Protein AF-A0A7H1PSJ1-F1 (afdb_monomer_lite)

pLDDT: mean 86.51, std 14.83, range [36.91, 96.94]

Foldseek 3Di:
DVVVLVVVLVVLLVQLLVQLVVLLPPPPDDLVRQLVSSCVSCVVNVVSLVVCVVPDDPVVNVVSVVSNVVSVVSSVCSSRSVSNPPVVPD

Organism: NCBI:txid146922

Secondary structure (DSSP, 8-state):
-HHHHHHHHHHHHHHHHHHHHHHHH-SSS-HHHHHHHHHHHHHHHHHHHHHHHHHS-HHHHHHHHHHHHHHHHHHHHHHTTGGGSSSS--

Sequence (90 aa):
MVGTLYGEYLACLSQARNNFRSLARDQTVDLVERDRSARDSFAPCYGVHYQMSITAASNVFVASENAFRRLRDVRNLAAVGTLAGDEVAR

Structure (mmCIF, N/CA/C/O backbone):
data_AF-A0A7H1PSJ1-F1
#
_entry.id   AF-A0A7H1PSJ1-F1
#
loop_
_atom_site.group_PDB
_atom_site.id
_atom_site.type_symbol
_atom_site.label_atom_id
_atom_site.label_alt_id
_atom_site.label_comp_id
_atom_site.label_asym_id
_atom_site.label_entity_id
_atom_site.label_seq_id
_atom_site.pdbx_PDB_ins_code
_atom_site.Cartn_x
_atom_site.Cartn_y
_atom_site.Cartn_z
_atom_site.occupancy
_atom_site.B_iso_or_equiv
_atom_site.auth_seq_id
_atom_site.auth_comp_id
_atom_site.auth_asym_id
_atom_site.auth_atom_id
_atom_site.pdbx_PDB_model_num
ATOM 1 N N . MET A 1 1 ? -17.733 7.118 13.815 1.00 53.28 1 MET A N 1
ATOM 2 C CA . MET A 1 1 ? -16.379 7.543 13.393 1.00 53.28 1 MET A CA 1
ATOM 3 C C . MET A 1 1 ? -15.394 6.403 13.098 1.00 53.28 1 MET A C 1
ATOM 5 O O . MET A 1 1 ? -14.392 6.687 12.471 1.00 53.28 1 MET A O 1
ATOM 9 N N . VAL A 1 2 ? -15.639 5.133 13.466 1.00 54.78 2 VAL A N 1
ATOM 10 C CA . VAL A 1 2 ? -14.701 4.022 13.147 1.00 54.78 2 VAL A CA 1
ATOM 11 C C . VAL A 1 2 ? -14.892 3.467 11.721 1.00 54.78 2 VAL A C 1
ATOM 13 O O . VAL A 1 2 ? -13.927 3.085 11.069 1.00 54.78 2 VAL A O 1
ATOM 16 N N . GLY A 1 3 ? -16.126 3.481 11.196 1.00 64.88 3 GLY A N 1
ATOM 17 C CA . GLY A 1 3 ? -16.419 3.016 9.832 1.00 64.88 3 GLY A CA 1
ATOM 18 C C . GLY A 1 3 ? -15.784 3.870 8.728 1.00 64.88 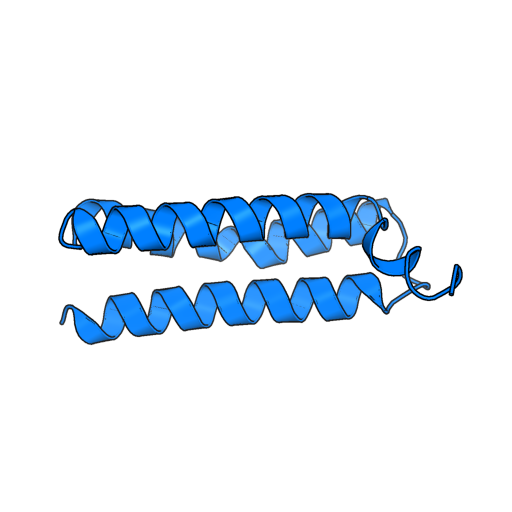3 GLY A C 1
ATOM 19 O O . GLY A 1 3 ? -15.351 3.327 7.717 1.00 64.88 3 GLY A O 1
ATOM 20 N N . THR A 1 4 ? -15.670 5.186 8.945 1.00 78.75 4 THR A N 1
ATOM 21 C CA . THR A 1 4 ? -15.047 6.113 7.987 1.00 78.75 4 THR A CA 1
ATOM 22 C C . THR A 1 4 ? -13.563 5.806 7.810 1.00 78.75 4 THR A C 1
ATOM 24 O O . THR A 1 4 ? -13.122 5.630 6.682 1.00 78.75 4 THR A O 1
ATOM 27 N N . LEU A 1 5 ? -12.822 5.617 8.909 1.00 84.81 5 LEU A N 1
ATOM 28 C CA . LEU A 1 5 ? -11.389 5.328 8.846 1.00 84.81 5 LEU A CA 1
ATOM 29 C C . LEU A 1 5 ? -11.092 3.988 8.164 1.00 84.81 5 LEU A C 1
ATOM 31 O O . LEU A 1 5 ? -10.181 3.897 7.348 1.00 84.81 5 LEU A O 1
ATOM 35 N N . TYR A 1 6 ? -11.867 2.942 8.467 1.00 87.56 6 TYR A N 1
ATOM 36 C CA . TYR A 1 6 ? -11.673 1.650 7.806 1.00 87.56 6 TYR A CA 1
ATOM 37 C C . TYR A 1 6 ? -11.994 1.726 6.302 1.00 87.56 6 TYR A C 1
ATOM 39 O O . TYR A 1 6 ? -11.282 1.140 5.487 1.00 87.56 6 TYR A O 1
ATOM 47 N N . GLY A 1 7 ? -13.020 2.495 5.9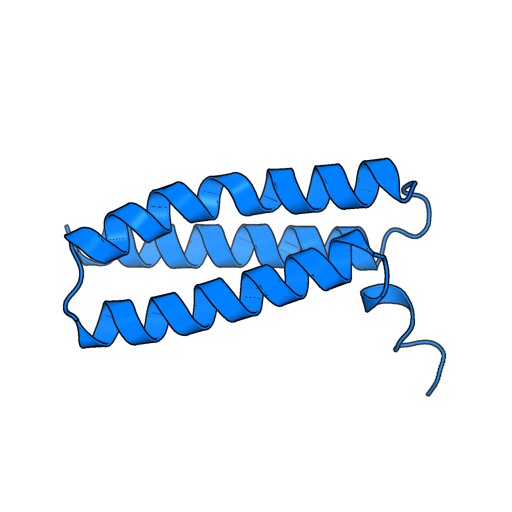21 1.00 89.62 7 GLY A N 1
ATOM 48 C CA . GLY A 1 7 ? -13.340 2.769 4.519 1.00 89.62 7 GLY A CA 1
ATOM 49 C C . GLY A 1 7 ? -12.228 3.531 3.794 1.00 89.62 7 GLY A C 1
ATOM 50 O O . GLY A 1 7 ? -11.801 3.111 2.721 1.00 89.62 7 GLY A O 1
ATOM 51 N N . GLU A 1 8 ? -11.713 4.603 4.397 1.00 92.12 8 GLU A N 1
ATOM 52 C CA . GLU A 1 8 ? -10.581 5.386 3.880 1.00 92.12 8 GLU A CA 1
ATOM 53 C C . GLU A 1 8 ? -9.317 4.534 3.741 1.00 92.12 8 GLU A C 1
ATOM 55 O O . GLU A 1 8 ? -8.623 4.596 2.725 1.00 92.12 8 GLU A O 1
ATOM 60 N N . TYR A 1 9 ? -9.053 3.675 4.726 1.00 93.50 9 TYR A N 1
ATOM 61 C CA . TYR A 1 9 ? -7.944 2.733 4.701 1.00 93.50 9 TYR A CA 1
ATOM 62 C C . TYR A 1 9 ? -8.040 1.776 3.505 1.00 93.50 9 TYR A C 1
ATOM 64 O O . TYR A 1 9 ? -7.099 1.669 2.714 1.00 93.50 9 TYR A O 1
ATOM 72 N N . LEU A 1 10 ? -9.188 1.116 3.324 1.00 93.19 10 LEU A N 1
ATOM 73 C CA . LEU A 1 10 ? -9.398 0.200 2.201 1.00 93.19 10 LEU A CA 1
ATOM 74 C C . LEU A 1 10 ? -9.367 0.920 0.848 1.00 93.19 10 LEU A C 1
ATOM 76 O O . LEU A 1 10 ? -8.812 0.382 -0.113 1.00 93.19 10 LEU A O 1
ATOM 80 N N . ALA A 1 11 ? -9.916 2.133 0.767 1.00 95.25 11 ALA A N 1
ATOM 81 C CA . ALA A 1 11 ? -9.862 2.953 -0.438 1.00 95.25 11 ALA A CA 1
ATOM 82 C C . ALA A 1 11 ? -8.412 3.299 -0.813 1.00 95.25 11 ALA A C 1
ATOM 84 O O . ALA A 1 11 ? -8.020 3.124 -1.967 1.00 95.25 11 ALA A O 1
ATOM 85 N N . CYS A 1 12 ? -7.597 3.693 0.169 1.00 96.12 12 CYS A N 1
ATOM 86 C CA . CYS A 1 12 ? -6.184 4.005 -0.025 1.00 96.12 12 CYS A CA 1
ATOM 87 C C . CYS A 1 12 ? -5.389 2.785 -0.524 1.00 96.12 12 CYS A C 1
ATOM 89 O O . CYS A 1 12 ? -4.664 2.878 -1.517 1.00 96.12 12 CYS A O 1
ATOM 91 N N . LEU A 1 13 ? -5.577 1.611 0.095 1.00 95.94 13 LEU A N 1
ATOM 92 C CA . LEU A 1 13 ? -4.941 0.368 -0.365 1.00 95.94 13 LEU A CA 1
ATOM 93 C C . LEU A 1 13 ? -5.387 -0.020 -1.783 1.00 95.94 13 LEU A C 1
ATOM 95 O O . LEU A 1 13 ? -4.573 -0.445 -2.606 1.00 95.94 13 LEU A O 1
ATOM 99 N N . SER A 1 14 ? -6.678 0.130 -2.082 1.00 95.62 14 SER A N 1
ATOM 100 C CA . SER A 1 14 ? -7.238 -0.155 -3.406 1.00 95.62 14 SER A CA 1
ATOM 101 C C . SER A 1 14 ? -6.629 0.749 -4.482 1.00 95.62 14 SER A C 1
ATOM 103 O O . SER A 1 14 ? -6.245 0.275 -5.553 1.00 95.62 14 SER A O 1
ATOM 105 N N . GLN A 1 15 ? -6.463 2.038 -4.179 1.00 96.75 15 GLN A N 1
ATOM 106 C CA . GLN A 1 15 ? -5.844 3.002 -5.083 1.00 96.75 15 GLN A CA 1
ATOM 107 C C . GLN A 1 15 ? -4.382 2.650 -5.380 1.00 96.75 15 GLN A C 1
ATOM 109 O O . GLN A 1 15 ? -4.009 2.554 -6.550 1.00 96.75 15 GLN A O 1
ATOM 114 N N . ALA A 1 16 ? -3.575 2.362 -4.354 1.00 96.56 16 ALA A N 1
ATOM 115 C CA . ALA A 1 16 ? -2.180 1.963 -4.549 1.00 96.56 16 ALA A CA 1
ATOM 116 C C . ALA A 1 16 ? -2.063 0.673 -5.381 1.00 96.56 16 ALA A C 1
ATOM 118 O O . ALA A 1 16 ? -1.273 0.605 -6.324 1.00 96.56 16 ALA A O 1
ATOM 119 N N . ARG A 1 17 ? -2.914 -0.328 -5.113 1.00 95.25 17 ARG A N 1
ATOM 120 C CA . ARG A 1 17 ? -2.973 -1.564 -5.912 1.00 95.25 17 ARG A CA 1
ATOM 121 C C . ARG A 1 17 ? -3.281 -1.287 -7.384 1.00 95.25 17 ARG A C 1
ATOM 123 O O . ARG A 1 17 ? -2.671 -1.899 -8.262 1.00 95.25 17 ARG A O 1
ATOM 130 N N . ASN A 1 18 ? -4.230 -0.397 -7.661 1.00 94.44 18 ASN A N 1
ATOM 131 C CA . ASN A 1 18 ? -4.584 -0.036 -9.030 1.00 94.44 18 ASN A CA 1
ATOM 132 C C . ASN A 1 18 ? -3.417 0.641 -9.754 1.00 94.44 18 ASN A C 1
ATOM 134 O O . ASN A 1 18 ? -3.148 0.286 -10.900 1.00 94.44 18 ASN A O 1
ATOM 138 N N . ASN A 1 19 ? -2.680 1.523 -9.076 1.00 94.38 19 ASN A N 1
ATOM 139 C CA . ASN A 1 19 ? -1.487 2.150 -9.642 1.00 94.38 19 ASN A CA 1
ATOM 140 C C . ASN A 1 19 ? -0.402 1.114 -9.966 1.00 94.38 19 ASN A C 1
ATOM 142 O O . ASN A 1 19 ? 0.166 1.155 -11.053 1.00 94.38 19 ASN A O 1
ATOM 146 N N . PHE A 1 20 ? -0.164 0.130 -9.092 1.00 93.25 20 PHE A N 1
ATOM 147 C CA . PHE A 1 20 ? 0.789 -0.953 -9.378 1.00 93.25 20 PHE A CA 1
ATOM 148 C C . PHE A 1 20 ? 0.386 -1.777 -10.594 1.00 93.25 20 PHE A C 1
ATOM 150 O O . PHE A 1 20 ? 1.235 -2.122 -11.410 1.00 93.25 20 PHE A O 1
ATOM 157 N N . ARG A 1 21 ? -0.913 -2.059 -10.753 1.00 90.25 21 ARG A N 1
ATOM 158 C CA . ARG A 1 21 ? -1.426 -2.749 -11.940 1.00 90.25 21 ARG A CA 1
ATOM 159 C C . ARG A 1 21 ? -1.187 -1.938 -13.214 1.00 90.25 21 ARG A C 1
ATOM 161 O O . ARG A 1 21 ? -0.870 -2.527 -14.242 1.00 90.25 21 ARG A O 1
ATOM 168 N N . SER A 1 22 ? -1.337 -0.616 -13.157 1.00 90.56 22 SER A N 1
ATOM 169 C CA . SER A 1 22 ? -1.019 0.260 -14.288 1.00 90.56 22 SER A CA 1
ATOM 170 C C . SER A 1 22 ? 0.482 0.248 -14.598 1.00 90.56 22 SER A C 1
ATOM 172 O O . SER A 1 22 ? 0.851 0.017 -15.743 1.00 90.56 22 SER A O 1
ATOM 174 N N . LEU A 1 23 ? 1.343 0.376 -13.582 1.00 89.56 23 LEU A N 1
ATOM 175 C CA . LEU A 1 23 ? 2.806 0.335 -13.734 1.00 89.56 23 LEU A CA 1
ATOM 176 C C . LEU A 1 23 ? 3.328 -1.004 -14.270 1.00 89.56 23 LEU A C 1
ATOM 178 O O . LEU A 1 23 ? 4.313 -1.028 -15.002 1.00 89.56 23 LEU A O 1
ATOM 182 N N . ALA A 1 24 ? 2.678 -2.111 -13.909 1.00 86.50 24 ALA A N 1
ATOM 183 C CA . ALA A 1 24 ? 3.009 -3.441 -14.414 1.00 86.50 24 ALA A CA 1
ATOM 184 C C . ALA A 1 24 ? 2.686 -3.607 -15.907 1.00 86.50 24 ALA A C 1
ATOM 186 O O . ALA A 1 24 ? 3.344 -4.376 -16.597 1.00 86.50 24 ALA A O 1
ATOM 187 N N . ARG A 1 25 ? 1.664 -2.904 -16.406 1.00 85.12 25 ARG A N 1
ATOM 188 C CA . ARG A 1 25 ? 1.232 -2.973 -17.811 1.00 85.12 25 ARG A CA 1
ATOM 189 C C . ARG A 1 25 ? 1.970 -1.987 -18.704 1.00 85.12 25 ARG A C 1
ATOM 191 O O . ARG A 1 25 ? 2.027 -2.188 -19.913 1.00 85.12 25 ARG A O 1
ATOM 198 N N . ASP A 1 26 ? 2.510 -0.926 -18.119 1.00 84.69 26 ASP A N 1
ATOM 199 C CA . ASP A 1 26 ? 3.269 0.076 -18.847 1.00 84.69 26 ASP A CA 1
ATOM 200 C C . ASP A 1 26 ? 4.718 -0.384 -19.043 1.00 84.69 26 ASP A C 1
ATOM 202 O O . ASP A 1 26 ? 5.561 -0.259 -18.152 1.00 84.69 26 ASP A O 1
ATOM 206 N N . GLN A 1 27 ? 5.005 -0.929 -20.227 1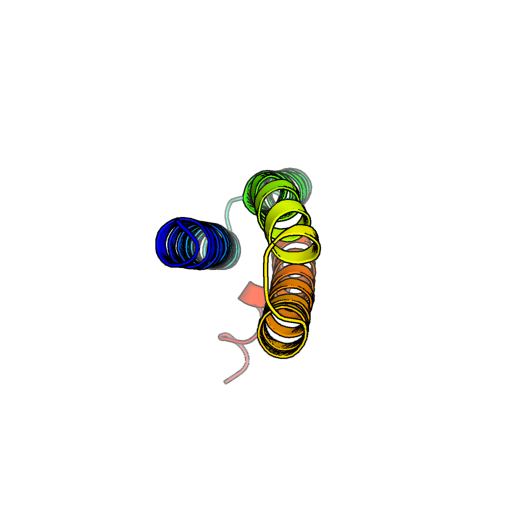.00 81.38 27 GLN A N 1
ATOM 207 C CA . GLN A 1 27 ? 6.346 -1.377 -20.621 1.00 81.38 27 GLN A CA 1
ATOM 208 C C . GLN A 1 27 ? 7.268 -0.223 -21.044 1.00 81.38 27 GLN A C 1
ATOM 210 O O . GLN A 1 27 ? 8.462 -0.439 -21.230 1.00 81.38 27 GLN A O 1
ATOM 215 N N . THR A 1 28 ? 6.732 0.990 -21.200 1.00 84.75 28 THR A N 1
ATOM 216 C CA . THR A 1 28 ? 7.478 2.156 -21.699 1.00 84.75 28 THR A CA 1
ATOM 217 C C . THR A 1 28 ? 8.140 2.955 -20.583 1.00 84.75 28 THR A C 1
ATOM 219 O O . THR A 1 28 ? 9.105 3.677 -20.822 1.00 84.75 28 THR A O 1
ATOM 222 N N . VAL A 1 29 ? 7.650 2.792 -19.352 1.00 84.69 29 VAL A N 1
ATOM 223 C CA . VAL A 1 29 ? 8.231 3.394 -18.153 1.00 84.69 29 VAL A CA 1
ATOM 224 C C . VAL A 1 29 ? 9.612 2.798 -17.858 1.00 84.69 29 VAL A C 1
ATOM 226 O O . VAL A 1 29 ? 9.781 1.577 -17.746 1.00 84.69 29 VAL A O 1
ATOM 229 N N . ASP A 1 30 ? 10.585 3.692 -17.677 1.00 88.50 30 ASP A N 1
ATOM 230 C CA . ASP A 1 30 ? 11.928 3.367 -17.198 1.00 88.50 30 ASP A CA 1
ATOM 231 C C . ASP A 1 30 ? 11.898 2.750 -15.788 1.00 88.50 30 ASP A C 1
ATOM 233 O O . ASP A 1 30 ? 11.028 3.058 -14.972 1.00 88.50 30 ASP A O 1
ATOM 237 N N . LEU A 1 31 ? 12.871 1.891 -15.469 1.00 86.06 31 LEU A N 1
ATOM 238 C CA . LEU A 1 31 ? 12.931 1.191 -14.182 1.00 86.06 31 LEU A CA 1
ATOM 239 C C . LEU A 1 31 ? 13.038 2.143 -12.981 1.00 86.06 31 LEU A C 1
ATOM 241 O O . LEU A 1 31 ? 12.415 1.883 -11.950 1.00 86.06 31 LEU A O 1
ATOM 245 N N . VAL A 1 32 ? 13.783 3.248 -13.099 1.00 88.94 32 VAL A N 1
ATOM 246 C CA . VAL A 1 32 ? 13.926 4.228 -12.007 1.00 88.94 32 VAL A CA 1
ATOM 247 C C . VAL A 1 32 ? 12.604 4.949 -11.768 1.00 88.94 32 VAL A C 1
ATOM 249 O O . VAL A 1 32 ? 12.189 5.144 -10.623 1.00 88.94 32 VAL A O 1
ATOM 252 N N . GLU A 1 33 ? 11.916 5.309 -12.849 1.00 90.12 33 GLU A N 1
ATOM 253 C CA . GLU A 1 33 ? 10.608 5.955 -12.773 1.00 90.12 33 GLU A CA 1
ATOM 254 C C . GLU A 1 33 ? 9.526 4.998 -12.256 1.00 90.12 33 GLU A C 1
ATOM 256 O O . GLU A 1 33 ? 8.671 5.405 -11.466 1.00 90.12 33 GLU A O 1
ATOM 261 N N . ARG A 1 34 ? 9.605 3.705 -12.606 1.00 90.94 34 ARG A N 1
ATOM 262 C CA . ARG A 1 34 ? 8.710 2.664 -12.080 1.00 90.94 34 ARG A CA 1
ATOM 263 C C . ARG A 1 34 ? 8.844 2.519 -10.568 1.00 90.94 34 ARG A C 1
ATOM 265 O O . ARG A 1 34 ? 7.831 2.503 -9.868 1.00 90.94 34 ARG A O 1
ATOM 272 N N . ASP A 1 35 ? 10.074 2.420 -10.062 1.00 91.25 35 ASP A N 1
ATOM 273 C CA . ASP A 1 35 ? 10.342 2.297 -8.624 1.00 91.25 35 ASP A CA 1
ATOM 274 C C . ASP A 1 35 ? 9.864 3.535 -7.857 1.00 91.25 35 ASP A C 1
ATOM 276 O O . ASP A 1 35 ? 9.156 3.397 -6.853 1.00 91.25 35 ASP A O 1
ATOM 280 N N . ARG A 1 36 ? 10.161 4.739 -8.364 1.00 94.00 36 ARG A N 1
ATOM 281 C CA . ARG A 1 36 ? 9.667 5.997 -7.788 1.00 94.00 36 ARG A CA 1
ATOM 282 C C . ARG A 1 36 ? 8.141 6.020 -7.742 1.00 94.00 36 ARG A C 1
ATOM 284 O O . ARG A 1 36 ? 7.564 6.146 -6.664 1.00 94.00 36 ARG A O 1
ATOM 291 N N . SER A 1 37 ? 7.490 5.784 -8.878 1.00 94.12 37 SER A N 1
ATOM 292 C CA . SER A 1 37 ? 6.030 5.793 -8.993 1.00 94.12 37 SER A CA 1
ATOM 293 C C . SER A 1 37 ? 5.352 4.765 -8.079 1.00 94.12 37 SER A C 1
ATOM 295 O O . SER A 1 37 ? 4.307 5.047 -7.482 1.00 94.12 37 SER A O 1
ATOM 297 N N . ALA A 1 38 ? 5.938 3.573 -7.925 1.00 93.31 38 ALA A N 1
ATOM 298 C CA . ALA A 1 38 ? 5.428 2.552 -7.015 1.00 93.31 38 ALA A CA 1
ATOM 299 C C . ALA A 1 38 ? 5.555 2.988 -5.543 1.00 93.31 38 ALA A C 1
ATOM 301 O O . ALA A 1 38 ? 4.634 2.788 -4.746 1.00 93.31 38 ALA A O 1
ATOM 302 N N . ARG A 1 39 ? 6.674 3.608 -5.157 1.00 94.62 39 ARG A N 1
ATOM 303 C CA . ARG A 1 39 ? 6.869 4.133 -3.796 1.00 94.62 39 ARG A CA 1
ATOM 304 C C . ARG A 1 39 ? 5.919 5.282 -3.491 1.00 94.62 39 ARG A C 1
ATOM 306 O O . ARG A 1 39 ? 5.257 5.233 -2.453 1.00 94.62 39 ARG A O 1
ATOM 313 N N . ASP A 1 40 ? 5.793 6.233 -4.406 1.00 96.50 40 ASP A N 1
ATOM 314 C CA . ASP A 1 40 ? 4.934 7.407 -4.250 1.00 96.50 40 ASP A CA 1
ATOM 315 C C . ASP A 1 40 ? 3.461 7.006 -4.153 1.00 96.50 40 ASP A C 1
ATOM 317 O O . ASP A 1 40 ? 2.742 7.468 -3.270 1.00 96.50 40 ASP A O 1
ATOM 321 N N . SER A 1 41 ? 3.030 6.039 -4.970 1.00 95.12 41 SER A N 1
ATOM 322 C CA . SER A 1 41 ? 1.670 5.486 -4.906 1.00 95.12 41 SER A CA 1
ATOM 323 C C . SER A 1 41 ? 1.359 4.782 -3.581 1.00 95.12 41 SER A C 1
ATOM 325 O O . SER A 1 41 ? 0.198 4.714 -3.186 1.00 95.12 41 SER A O 1
ATOM 327 N N . PHE A 1 42 ? 2.368 4.244 -2.890 1.00 96.56 42 PHE A N 1
ATOM 328 C CA . PHE A 1 42 ? 2.191 3.557 -1.607 1.00 96.56 42 PHE A CA 1
ATOM 329 C C . PHE A 1 42 ? 2.354 4.481 -0.396 1.00 96.56 42 PHE A C 1
ATOM 331 O O . PHE A 1 42 ? 1.906 4.137 0.697 1.00 96.56 42 PHE A O 1
ATOM 338 N N . ALA A 1 43 ? 3.017 5.629 -0.548 1.00 96.94 43 ALA A N 1
ATOM 339 C CA . ALA A 1 43 ? 3.350 6.517 0.563 1.00 96.94 43 ALA A CA 1
ATOM 340 C C . ALA A 1 43 ? 2.131 6.932 1.422 1.00 96.94 43 ALA A C 1
ATOM 342 O O . ALA A 1 43 ? 2.235 6.861 2.652 1.00 96.94 43 ALA A O 1
ATOM 343 N N . PRO A 1 44 ? 0.953 7.253 0.846 1.00 95.50 44 PRO A N 1
ATOM 344 C CA . PRO A 1 44 ? -0.236 7.583 1.634 1.00 95.50 44 PRO A CA 1
ATOM 345 C C . PRO A 1 44 ? -0.719 6.438 2.535 1.00 95.50 44 PRO A C 1
ATOM 347 O O . PRO A 1 44 ? -1.268 6.688 3.611 1.00 95.50 44 PRO A O 1
ATOM 350 N N . CYS A 1 45 ? -0.470 5.179 2.148 1.00 96.00 45 CYS A N 1
ATOM 351 C CA . CYS A 1 45 ? -0.920 4.012 2.901 1.00 96.00 45 CYS A CA 1
ATOM 352 C C . CYS A 1 45 ? -0.297 3.944 4.304 1.00 96.00 45 CYS A C 1
ATOM 354 O O . CYS A 1 45 ? -0.923 3.398 5.208 1.00 96.00 45 CYS A O 1
ATOM 356 N N . TYR A 1 46 ? 0.905 4.499 4.518 1.00 96.19 46 TYR A N 1
ATOM 357 C CA . TYR A 1 46 ? 1.535 4.521 5.845 1.00 96.19 46 TYR A CA 1
ATOM 358 C C . TYR A 1 46 ? 0.743 5.359 6.852 1.00 96.19 46 TYR A C 1
ATOM 360 O O . TYR A 1 46 ? 0.595 4.945 8.000 1.00 96.19 46 TYR A O 1
ATOM 368 N N . GLY A 1 47 ? 0.211 6.509 6.425 1.00 94.81 47 GLY A N 1
ATOM 369 C CA . GLY A 1 47 ? -0.539 7.410 7.303 1.00 94.81 47 GLY A CA 1
ATOM 370 C C . GLY A 1 47 ? -1.828 6.765 7.806 1.00 94.81 47 GLY A C 1
ATOM 371 O O . GLY A 1 47 ? -2.041 6.649 9.012 1.00 94.81 47 GLY A O 1
ATOM 372 N N . VAL A 1 48 ? -2.642 6.248 6.882 1.00 93.94 48 VAL A N 1
ATOM 373 C CA . VAL A 1 48 ? -3.896 5.565 7.237 1.00 93.94 48 VAL A CA 1
ATOM 374 C C . VAL A 1 48 ? -3.648 4.270 8.013 1.00 93.94 48 VAL A C 1
ATOM 376 O O . VAL A 1 48 ? -4.417 3.923 8.904 1.00 93.94 48 VAL A O 1
ATOM 379 N N . HIS A 1 49 ? -2.546 3.566 7.744 1.00 95.25 49 HIS A N 1
ATOM 380 C CA . HIS A 1 49 ? -2.171 2.370 8.494 1.00 95.25 49 HIS A CA 1
ATOM 381 C C . HIS A 1 49 ? -1.771 2.681 9.944 1.00 95.25 49 HIS A C 1
ATOM 383 O O . HIS A 1 49 ? -2.169 1.962 10.861 1.00 95.25 49 HIS A O 1
ATOM 389 N N . TYR A 1 50 ? -1.054 3.784 10.169 1.00 95.19 50 TYR A N 1
ATOM 390 C CA . TYR A 1 50 ? -0.752 4.268 11.515 1.00 95.19 50 TYR A CA 1
ATOM 391 C C . TYR A 1 50 ? -2.023 4.685 12.270 1.00 95.19 50 TYR A C 1
ATOM 393 O O . TYR A 1 50 ? -2.191 4.360 13.440 1.00 95.19 50 TYR A O 1
ATOM 401 N N . GLN A 1 51 ? -2.979 5.332 11.601 1.00 93.75 51 GLN A N 1
ATOM 402 C CA . GLN A 1 51 ? -4.270 5.635 12.227 1.00 93.75 51 GLN A CA 1
ATOM 403 C C . GLN A 1 51 ? -5.030 4.356 12.610 1.00 93.75 51 GLN A C 1
ATOM 405 O O . GLN A 1 51 ? -5.616 4.292 13.694 1.00 93.75 51 GLN A O 1
ATOM 410 N N . MET A 1 52 ? -4.986 3.317 11.767 1.00 93.81 52 MET A N 1
ATOM 411 C CA . MET A 1 52 ? -5.575 2.012 12.082 1.00 93.81 52 MET A CA 1
ATOM 412 C C . MET A 1 52 ? -4.940 1.366 13.321 1.00 93.81 52 MET A C 1
ATOM 414 O O . MET A 1 52 ? -5.673 0.796 14.125 1.00 93.81 52 MET A O 1
ATOM 418 N N . SER A 1 53 ? -3.617 1.465 13.507 1.00 94.31 53 SER A N 1
ATOM 419 C CA . SER A 1 53 ? -2.935 0.860 14.666 1.00 94.31 53 SER A CA 1
ATOM 420 C C . SER A 1 53 ? -3.340 1.484 16.002 1.00 94.31 53 SER A C 1
ATOM 422 O O . SER A 1 53 ? -3.336 0.802 17.023 1.00 94.31 53 SER A O 1
ATOM 424 N N . ILE A 1 54 ? -3.731 2.761 15.989 1.00 94.25 54 ILE A N 1
ATOM 425 C CA . ILE A 1 54 ? -4.172 3.494 17.181 1.00 94.25 54 ILE A CA 1
ATOM 426 C C . ILE A 1 54 ? -5.647 3.230 17.494 1.00 94.25 54 ILE A C 1
ATOM 428 O O . ILE A 1 54 ? -6.038 3.186 18.658 1.00 94.25 54 ILE A O 1
ATOM 432 N N . THR A 1 55 ? -6.488 3.120 16.466 1.00 92.12 55 THR A N 1
ATOM 433 C CA . THR A 1 55 ? -7.944 3.284 16.625 1.00 92.12 55 THR A CA 1
ATOM 434 C C . THR A 1 55 ? -8.758 2.006 16.453 1.00 92.12 55 THR A C 1
ATOM 436 O O . THR A 1 55 ? -9.887 1.947 16.943 1.00 92.12 55 THR A O 1
ATOM 439 N N . ALA A 1 56 ? -8.243 0.988 15.757 1.00 90.81 56 ALA A N 1
ATOM 440 C CA . ALA A 1 56 ? -8.984 -0.254 15.571 1.00 90.81 56 ALA A CA 1
ATOM 441 C C . ALA A 1 56 ? -8.881 -1.198 16.764 1.00 90.81 56 ALA A C 1
ATOM 443 O O . ALA A 1 56 ? -7.880 -1.265 17.472 1.00 90.81 56 ALA A O 1
ATOM 444 N N . ALA A 1 57 ? -9.908 -2.039 16.893 1.00 92.75 57 ALA A N 1
ATOM 445 C CA . ALA A 1 57 ? -9.807 -3.252 17.683 1.00 92.75 57 ALA A CA 1
ATOM 446 C C . ALA A 1 57 ? -8.666 -4.143 17.157 1.00 92.75 57 ALA A C 1
ATOM 448 O O . ALA A 1 57 ? -8.429 -4.233 15.949 1.00 92.75 57 ALA A O 1
ATOM 449 N N . SER A 1 58 ? -7.982 -4.835 18.070 1.00 91.06 58 SER A N 1
ATOM 450 C CA . SER A 1 58 ? -6.779 -5.622 17.767 1.00 91.06 58 SER A CA 1
ATOM 451 C C . SER A 1 58 ? -6.980 -6.628 16.624 1.00 91.06 58 SER A C 1
ATOM 453 O O . SER A 1 58 ? -6.141 -6.726 15.731 1.00 91.06 58 SER A O 1
ATOM 455 N N . ASN A 1 59 ? -8.125 -7.314 16.582 1.00 91.38 59 ASN A N 1
ATOM 456 C CA . ASN A 1 59 ? -8.455 -8.262 15.515 1.00 91.38 59 ASN A CA 1
ATOM 457 C C . ASN A 1 59 ? -8.552 -7.597 14.128 1.00 91.38 59 ASN A C 1
ATOM 459 O O . ASN A 1 59 ? -8.087 -8.164 13.140 1.00 91.38 59 ASN A O 1
ATOM 463 N N . VAL A 1 60 ? -9.123 -6.392 14.052 1.00 91.25 60 VAL A N 1
ATOM 464 C CA . VAL A 1 60 ? -9.219 -5.617 12.807 1.00 91.25 60 VAL A CA 1
ATOM 465 C C . VAL A 1 60 ? -7.837 -5.127 12.389 1.00 91.25 60 VAL A C 1
ATOM 467 O O . VAL A 1 60 ? -7.479 -5.245 11.220 1.00 91.25 60 VAL A O 1
ATOM 470 N N . PHE A 1 61 ? -7.032 -4.636 13.335 1.00 93.50 61 PHE A N 1
ATOM 471 C CA . PHE A 1 61 ? -5.675 -4.190 13.034 1.00 93.50 61 PHE A CA 1
ATOM 472 C C . PHE A 1 61 ? -4.793 -5.331 12.509 1.00 93.50 61 PHE A C 1
ATOM 474 O O . PHE A 1 61 ? -4.125 -5.149 11.500 1.00 93.50 61 PHE A O 1
ATOM 481 N N . VAL A 1 62 ? -4.849 -6.527 13.105 1.00 94.12 62 VAL A N 1
ATOM 482 C CA . VAL A 1 62 ? -4.091 -7.701 12.629 1.00 94.12 62 VAL A CA 1
ATOM 483 C C . VAL A 1 62 ? -4.483 -8.092 11.201 1.00 94.12 62 VAL A C 1
ATOM 485 O O . VAL A 1 62 ? -3.618 -8.395 10.375 1.00 94.12 62 VAL A O 1
ATOM 488 N N . ALA A 1 63 ? -5.776 -8.076 10.874 1.00 92.38 63 ALA A N 1
ATOM 489 C CA . ALA A 1 63 ? -6.227 -8.339 9.508 1.00 92.38 63 ALA A CA 1
ATOM 490 C C . ALA A 1 63 ? -5.713 -7.268 8.526 1.00 92.38 63 ALA A C 1
ATOM 492 O O . ALA A 1 63 ? -5.199 -7.602 7.455 1.00 92.38 63 ALA A O 1
ATOM 493 N N . SER A 1 64 ? -5.791 -5.994 8.914 1.00 92.38 64 SER A N 1
ATOM 494 C CA . SER A 1 64 ? -5.300 -4.862 8.124 1.00 92.38 64 SER A CA 1
ATOM 495 C C . SER A 1 64 ? -3.780 -4.893 7.928 1.00 92.38 64 SER A C 1
ATOM 497 O O . SER A 1 64 ? -3.306 -4.708 6.812 1.00 92.38 64 SER A O 1
ATOM 499 N N . GLU A 1 65 ? -3.007 -5.212 8.965 1.00 95.06 65 GLU A N 1
ATOM 500 C CA . GLU A 1 65 ? -1.548 -5.382 8.912 1.00 95.06 65 GLU A CA 1
ATOM 501 C C . GLU A 1 65 ? -1.144 -6.415 7.853 1.00 95.06 65 GLU A C 1
ATOM 503 O O . GLU A 1 65 ? -0.257 -6.173 7.033 1.00 95.06 65 GLU A O 1
ATOM 508 N N . ASN A 1 66 ? -1.835 -7.556 7.813 1.00 95.31 66 ASN A N 1
ATOM 509 C CA . ASN A 1 66 ? -1.577 -8.584 6.809 1.00 95.31 66 ASN A CA 1
ATOM 510 C C . ASN A 1 66 ? -1.858 -8.083 5.384 1.00 95.31 66 ASN A C 1
ATOM 512 O O . ASN A 1 66 ? -1.076 -8.355 4.470 1.00 95.31 66 ASN A O 1
ATOM 516 N N . ALA A 1 67 ? -2.949 -7.337 5.182 1.00 93.94 67 ALA A N 1
ATOM 517 C CA . ALA A 1 67 ? -3.268 -6.746 3.884 1.00 93.94 67 ALA A CA 1
ATOM 518 C C . ALA A 1 67 ? -2.223 -5.697 3.463 1.00 93.94 67 ALA A C 1
ATOM 520 O O . ALA A 1 67 ? -1.771 -5.696 2.316 1.00 93.94 67 ALA A O 1
ATOM 521 N N . PHE A 1 68 ? -1.788 -4.855 4.404 1.00 96.25 68 PHE A N 1
ATOM 522 C CA . PHE A 1 68 ? -0.756 -3.844 4.198 1.00 96.25 68 PHE A CA 1
ATOM 523 C C . PHE A 1 68 ? 0.576 -4.458 3.758 1.00 96.25 68 PHE A C 1
ATOM 525 O O . PHE A 1 68 ? 1.160 -4.024 2.764 1.00 96.25 68 PHE A O 1
ATOM 532 N N . ARG A 1 69 ? 1.039 -5.498 4.465 1.00 95.94 69 ARG A N 1
ATOM 533 C CA . ARG A 1 69 ? 2.289 -6.205 4.143 1.00 95.94 69 ARG A CA 1
ATOM 534 C C . ARG A 1 69 ? 2.247 -6.818 2.752 1.00 95.94 69 ARG A C 1
ATOM 536 O O . ARG A 1 69 ? 3.129 -6.546 1.948 1.00 95.94 69 ARG A O 1
ATOM 543 N N . ARG A 1 70 ? 1.169 -7.538 2.428 1.00 95.38 70 ARG A N 1
ATOM 544 C CA . ARG A 1 70 ? 0.995 -8.126 1.091 1.00 95.38 70 ARG A CA 1
ATOM 545 C C . ARG A 1 70 ? 1.014 -7.066 -0.006 1.00 95.38 70 ARG A C 1
ATOM 547 O O . ARG A 1 70 ? 1.612 -7.277 -1.055 1.00 95.38 70 ARG A O 1
ATOM 554 N N . LEU A 1 71 ? 0.389 -5.912 0.223 1.00 95.38 71 LEU A N 1
ATOM 555 C CA . LEU A 1 71 ? 0.404 -4.833 -0.762 1.00 95.38 71 LEU A CA 1
ATOM 556 C C . LEU A 1 71 ? 1.795 -4.195 -0.906 1.00 95.38 71 LEU A C 1
ATOM 558 O O . LEU A 1 71 ? 2.187 -3.827 -2.013 1.00 95.38 71 LEU A O 1
ATOM 562 N N . ARG A 1 72 ? 2.566 -4.107 0.184 1.00 95.19 72 ARG A N 1
ATOM 563 C CA . ARG A 1 72 ? 3.971 -3.678 0.150 1.00 95.19 72 ARG A CA 1
ATOM 564 C C . ARG A 1 72 ? 4.837 -4.637 -0.669 1.00 95.19 72 ARG A C 1
ATOM 566 O O . ARG A 1 72 ? 5.714 -4.176 -1.396 1.00 95.19 72 ARG A O 1
ATOM 573 N N . ASP A 1 73 ? 4.579 -5.937 -0.591 1.00 94.81 73 ASP A N 1
ATOM 574 C CA . ASP A 1 73 ? 5.283 -6.928 -1.409 1.00 94.81 73 ASP A CA 1
ATOM 575 C C . ASP A 1 73 ? 4.954 -6.742 -2.895 1.00 94.81 73 ASP A C 1
ATOM 577 O O . ASP A 1 73 ? 5.860 -6.680 -3.726 1.00 94.81 73 ASP A O 1
ATOM 581 N N . VAL A 1 74 ? 3.676 -6.522 -3.230 1.00 93.06 74 VAL A N 1
ATOM 582 C CA . VAL A 1 74 ? 3.254 -6.192 -4.604 1.00 93.06 74 VAL A CA 1
ATOM 583 C C . VAL A 1 74 ? 3.918 -4.909 -5.104 1.00 93.06 74 VAL A C 1
ATOM 585 O O . VAL A 1 74 ? 4.359 -4.872 -6.247 1.00 93.06 74 VAL A O 1
ATOM 588 N N . ARG A 1 75 ? 4.047 -3.873 -4.265 1.00 93.62 75 ARG A N 1
ATOM 589 C CA . ARG A 1 75 ? 4.786 -2.650 -4.617 1.00 93.62 75 ARG A CA 1
ATOM 590 C C . ARG A 1 75 ? 6.228 -2.967 -5.003 1.00 93.62 75 ARG A C 1
ATOM 592 O O . ARG A 1 75 ? 6.716 -2.433 -5.991 1.00 93.62 75 ARG A O 1
ATOM 599 N N . ASN A 1 76 ? 6.910 -3.8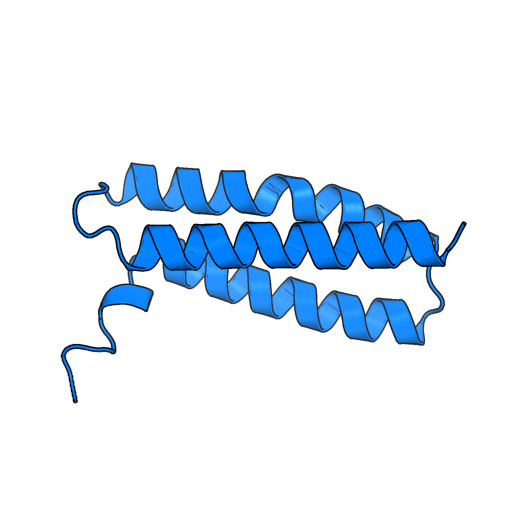07 -4.225 1.00 91.62 76 ASN A N 1
ATOM 600 C CA . ASN A 1 76 ? 8.293 -4.178 -4.515 1.00 91.62 76 ASN A CA 1
ATOM 601 C C . ASN A 1 76 ? 8.385 -4.928 -5.852 1.00 91.62 76 ASN A C 1
ATOM 603 O O . ASN A 1 76 ? 9.243 -4.593 -6.660 1.00 91.62 76 ASN A O 1
ATOM 607 N N . LEU A 1 77 ? 7.464 -5.862 -6.122 1.00 89.62 77 LEU A N 1
ATOM 608 C CA . LEU A 1 77 ? 7.377 -6.573 -7.407 1.00 89.62 77 LEU A CA 1
ATOM 609 C C . LEU A 1 77 ? 7.060 -5.638 -8.583 1.00 89.62 77 LEU A C 1
ATOM 611 O O . LEU A 1 77 ? 7.600 -5.810 -9.675 1.00 89.62 77 LEU A O 1
ATOM 615 N N . ALA A 1 78 ? 6.201 -4.639 -8.367 1.00 87.69 78 ALA A N 1
ATOM 616 C CA . ALA A 1 78 ? 5.903 -3.610 -9.355 1.00 87.69 78 ALA A CA 1
ATOM 617 C C . ALA A 1 78 ? 7.141 -2.753 -9.645 1.00 87.69 78 ALA A C 1
ATOM 619 O O . ALA A 1 78 ? 7.455 -2.520 -10.805 1.00 87.69 78 ALA A O 1
ATOM 620 N N . ALA A 1 79 ? 7.876 -2.340 -8.610 1.00 86.19 79 ALA A N 1
ATOM 621 C CA . ALA A 1 79 ? 9.074 -1.516 -8.738 1.00 86.19 79 ALA A CA 1
ATOM 622 C C . ALA A 1 79 ? 10.174 -2.190 -9.572 1.00 86.19 79 ALA A C 1
ATOM 624 O O . ALA A 1 79 ? 10.776 -1.546 -10.425 1.00 86.19 79 ALA A O 1
ATOM 625 N N . VAL A 1 80 ? 10.395 -3.496 -9.385 1.00 85.06 80 VAL A N 1
ATOM 626 C CA . VAL A 1 80 ? 11.399 -4.252 -10.156 1.00 85.06 80 VAL A CA 1
ATOM 627 C C . VAL A 1 80 ? 10.910 -4.689 -11.545 1.00 85.06 80 VAL A C 1
ATOM 629 O 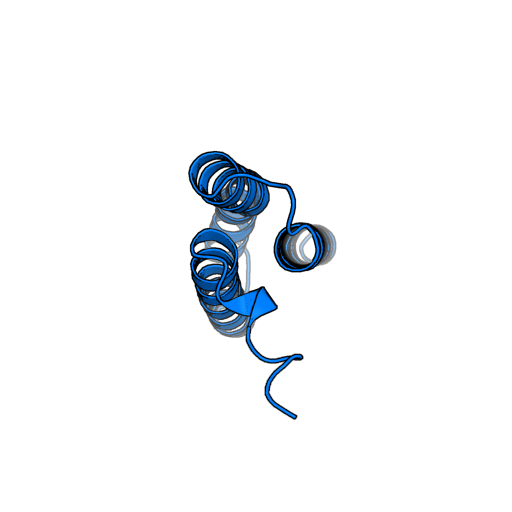O . VAL A 1 80 ? 11.661 -5.303 -12.295 1.00 85.06 80 VAL A O 1
ATOM 632 N N . GLY A 1 81 ? 9.655 -4.392 -11.905 1.00 74.00 81 GLY A N 1
ATOM 633 C CA . GLY A 1 81 ? 9.063 -4.769 -13.194 1.00 74.00 81 GLY A CA 1
ATOM 634 C C . GLY A 1 81 ? 8.687 -6.251 -13.328 1.00 74.00 81 GLY A C 1
ATOM 635 O O . GLY A 1 81 ? 8.241 -6.669 -14.393 1.00 74.00 81 GLY A O 1
ATOM 636 N N . THR A 1 82 ? 8.804 -7.053 -12.264 1.00 69.12 82 THR A N 1
ATOM 637 C CA . THR A 1 82 ? 8.532 -8.504 -12.288 1.00 69.12 82 THR A CA 1
ATOM 638 C C . THR A 1 82 ? 7.068 -8.833 -12.583 1.00 69.12 82 THR A C 1
ATOM 640 O O . THR A 1 82 ? 6.785 -9.877 -13.160 1.00 69.12 82 THR A O 1
ATOM 643 N N . LEU A 1 83 ? 6.130 -7.935 -12.264 1.00 59.97 83 LEU A N 1
ATOM 644 C CA . LEU A 1 83 ? 4.701 -8.158 -12.531 1.00 59.97 83 LEU A CA 1
ATOM 645 C C . LEU A 1 83 ? 4.347 -8.251 -14.030 1.00 59.97 83 LE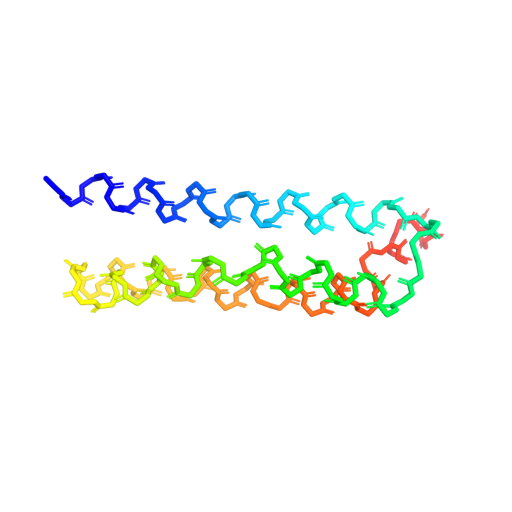U A C 1
ATOM 647 O O . LEU A 1 83 ? 3.265 -8.731 -14.348 1.00 59.97 83 LEU A O 1
ATOM 651 N N . ALA A 1 84 ? 5.225 -7.805 -14.936 1.00 54.19 84 ALA A N 1
ATOM 652 C CA . ALA A 1 84 ? 5.002 -7.858 -16.384 1.00 54.19 84 ALA A CA 1
ATOM 653 C C . ALA A 1 84 ? 5.432 -9.195 -17.029 1.00 54.19 84 ALA A C 1
ATOM 655 O O . ALA A 1 84 ? 5.048 -9.479 -18.160 1.00 54.19 84 ALA A O 1
ATOM 656 N N . GLY A 1 85 ? 6.246 -10.004 -16.337 1.00 47.28 85 GLY A N 1
ATOM 657 C CA . GLY A 1 85 ? 6.916 -11.174 -16.923 1.00 47.28 85 GLY A CA 1
ATOM 658 C C . GLY A 1 85 ? 6.113 -12.479 -16.925 1.00 47.28 85 GLY A C 1
ATOM 659 O O . GLY A 1 85 ? 6.461 -13.390 -17.669 1.00 47.28 85 GLY A O 1
ATOM 660 N N . ASP A 1 86 ? 5.043 -12.578 -16.133 1.00 46.78 86 ASP A N 1
ATOM 661 C CA . ASP A 1 86 ? 4.324 -13.848 -15.918 1.00 46.78 86 ASP A CA 1
ATOM 662 C C . ASP A 1 86 ? 3.210 -14.129 -16.948 1.00 46.78 86 ASP A C 1
ATOM 664 O O . ASP A 1 86 ? 2.735 -15.257 -17.047 1.00 46.78 86 ASP A O 1
ATOM 668 N N . GLU A 1 87 ? 2.795 -13.143 -17.754 1.00 45.97 87 GLU A N 1
ATOM 669 C CA . GLU A 1 87 ? 1.774 -13.350 -18.801 1.00 45.97 87 GLU A CA 1
ATOM 670 C C . GLU A 1 87 ? 2.357 -13.856 -20.135 1.00 45.97 87 GLU A C 1
ATOM 672 O O . GLU A 1 87 ? 1.605 -14.332 -20.979 1.00 45.97 87 GLU A O 1
ATOM 677 N N . VAL A 1 88 ? 3.680 -13.805 -20.335 1.00 41.81 88 VAL A N 1
ATOM 678 C CA . VAL A 1 88 ? 4.333 -14.216 -21.601 1.00 41.81 88 VAL A CA 1
ATOM 679 C C . VAL A 1 88 ? 4.845 -15.666 -21.559 1.00 41.81 88 VAL A C 1
ATOM 681 O O . VAL A 1 88 ? 5.299 -16.198 -22.568 1.00 41.81 88 VAL A O 1
ATOM 684 N N . ALA A 1 89 ? 4.773 -16.320 -20.396 1.00 40.59 89 ALA A N 1
ATOM 685 C CA . ALA A 1 89 ? 5.274 -17.679 -20.175 1.00 40.59 89 ALA A CA 1
ATOM 686 C C . ALA A 1 89 ? 4.174 -18.763 -20.162 1.00 40.59 89 ALA A C 1
ATOM 688 O O . ALA A 1 89 ? 4.455 -19.896 -19.762 1.00 40.59 89 ALA A O 1
ATOM 689 N N . ARG A 1 90 ? 2.939 -18.443 -20.580 1.00 36.91 90 ARG A N 1
ATOM 690 C CA . ARG A 1 90 ? 1.827 -19.402 -20.660 1.00 36.91 90 ARG A CA 1
ATOM 691 C C . ARG A 1 90 ? 1.292 -19.579 -22.074 1.00 36.91 90 ARG A C 1
ATOM 693 O O . ARG A 1 90 ? 1.083 -18.556 -22.754 1.00 36.91 90 ARG A O 1
#

Radius of gyration: 14.58 Å; chains: 1; bounding box: 30×27×40 Å